Protein AF-A0A8B8GD68-F1 (afdb_monomer_lite)

Second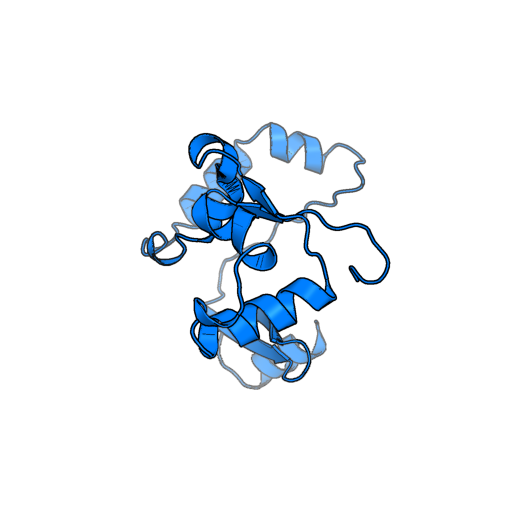ary structure (DSSP, 8-state):
--TTS---EEES-GGGGGGGGS-GGGS-HHHHHHHHHHHTT---EEE--GGG-HHHHHHH-GGGG-S---HHHHHHHHHH-HHHHHHHHS--S--------TT--EEEEEE-TTT--EEEEEES---HHHHHHHHH--

Foldseek 3Di:
DQPPDDDAAEDQPVVVLCVVVDDPVVADPVRVVVVVVVVVRHSHYDYDHPVVVVVVVVVVVPVVPPDDDPVVVVVVVCVVDPVNVCVCPDPDPDHDDDDDPPQFPDWDWDADPPPRDIDIDTFNDPDPVRVVCSVVVD

Organism: NCBI:txid143950

Sequence (138 aa):
MVEGRDLVIFTDHKPITFAFQQKSDKCTPRQFRHLDFISQFTTDIRYVPGKQNIVADTLSHVDSLSETIDYTAFAISQQGDDELKKYEKENTGLQLKQVQLSGFRYCLTCIDRFTRWTEVIPLEDQEAATVARAFYTH

pLDDT: mean 83.05, std 9.05, range [55.53, 96.19]

Radius of gyration: 21.85 Å; chains: 1; bounding box: 52×31×55 Å

Structure (mmCIF, N/CA/C/O backbone):
data_AF-A0A8B8GD68-F1
#
_entry.id   AF-A0A8B8GD68-F1
#
loop_
_atom_site.group_PDB
_atom_site.id
_atom_site.type_symbol
_atom_site.label_atom_id
_atom_site.label_alt_id
_atom_site.label_comp_id
_atom_site.label_asym_id
_atom_site.label_entity_id
_atom_site.label_seq_id
_atom_site.pdbx_PDB_ins_code
_atom_site.Cartn_x
_atom_site.Cartn_y
_atom_site.Cartn_z
_atom_site.occupancy
_atom_site.B_iso_or_equiv
_atom_site.auth_seq_id
_atom_site.auth_comp_id
_atom_site.auth_asym_id
_atom_site.auth_atom_id
_atom_site.pdbx_PDB_model_num
ATOM 1 N N . MET A 1 1 ? -4.912 -13.892 -5.349 1.00 55.53 1 MET A N 1
ATOM 2 C CA . MET A 1 1 ? -4.003 -14.641 -6.242 1.00 55.53 1 MET A CA 1
ATOM 3 C C . MET A 1 1 ? -4.110 -14.036 -7.630 1.00 55.53 1 MET A C 1
ATOM 5 O O . MET A 1 1 ? -5.231 -13.860 -8.095 1.00 55.53 1 MET A O 1
ATOM 9 N N . VAL A 1 2 ? -2.992 -13.611 -8.220 1.00 72.81 2 VAL A N 1
ATOM 10 C CA . VAL A 1 2 ? -2.968 -12.873 -9.501 1.00 72.81 2 VAL A CA 1
ATOM 11 C C . VAL A 1 2 ? -2.444 -13.736 -10.661 1.00 72.81 2 VAL A C 1
ATOM 13 O O . VAL A 1 2 ? -2.424 -13.303 -11.807 1.00 72.81 2 VAL A O 1
ATOM 16 N N . GLU A 1 3 ? -2.061 -14.981 -10.369 1.00 75.62 3 GLU A N 1
ATOM 17 C CA . GLU A 1 3 ? -1.620 -15.961 -11.363 1.00 75.62 3 GLU A CA 1
ATOM 18 C C . GLU A 1 3 ? -2.716 -16.245 -12.400 1.00 75.62 3 GLU A C 1
ATOM 20 O O . GLU A 1 3 ? -3.886 -16.430 -12.056 1.00 75.62 3 GLU A O 1
ATOM 25 N N . GLY A 1 4 ? -2.327 -16.269 -13.678 1.00 75.44 4 GLY A N 1
ATOM 26 C CA . GLY A 1 4 ? -3.220 -16.571 -14.800 1.00 75.44 4 GLY A CA 1
ATOM 27 C C . GLY A 1 4 ? -4.164 -15.437 -15.216 1.00 75.44 4 GLY A C 1
ATOM 28 O O . GLY A 1 4 ? -5.079 -15.686 -15.998 1.00 75.44 4 GLY A O 1
ATOM 29 N N . ARG A 1 5 ? -3.978 -14.210 -14.709 1.00 83.06 5 ARG A N 1
ATOM 30 C CA . ARG A 1 5 ? -4.733 -13.024 -15.143 1.00 83.06 5 ARG A CA 1
ATOM 31 C C . ARG A 1 5 ? -3.846 -12.072 -15.929 1.00 83.06 5 ARG A C 1
ATOM 33 O O . ARG A 1 5 ? -2.704 -11.841 -15.544 1.00 83.06 5 ARG A O 1
ATOM 40 N N . ASP A 1 6 ? -4.417 -11.462 -16.962 1.00 86.75 6 ASP A N 1
ATOM 41 C CA . ASP A 1 6 ? -3.769 -10.358 -17.660 1.00 86.75 6 ASP A CA 1
ATOM 42 C C . ASP A 1 6 ? -3.630 -9.169 -16.707 1.00 86.75 6 ASP A C 1
ATOM 44 O O . ASP A 1 6 ? -4.611 -8.667 -16.148 1.00 86.75 6 ASP A O 1
ATOM 48 N N . LEU A 1 7 ? -2.389 -8.739 -16.500 1.00 91.88 7 LEU A N 1
ATOM 49 C CA . LEU A 1 7 ? -2.036 -7.655 -15.595 1.00 91.88 7 LEU A CA 1
ATOM 50 C C . LEU A 1 7 ? -1.463 -6.483 -16.375 1.00 91.88 7 LEU A C 1
ATOM 52 O O . LEU A 1 7 ? -0.610 -6.663 -17.239 1.00 91.88 7 LEU A O 1
ATOM 56 N N . VAL A 1 8 ? -1.890 -5.276 -16.017 1.00 93.31 8 VAL A N 1
ATOM 57 C CA . VAL A 1 8 ? -1.359 -4.024 -16.562 1.00 93.31 8 VAL A CA 1
ATOM 58 C C . VAL A 1 8 ? -0.846 -3.184 -15.403 1.00 93.31 8 VAL A C 1
ATOM 60 O O . VAL A 1 8 ? -1.577 -2.944 -14.441 1.00 93.31 8 VAL A O 1
ATOM 63 N N . ILE A 1 9 ? 0.401 -2.728 -15.490 1.00 93.62 9 ILE A N 1
ATOM 64 C CA . ILE A 1 9 ? 1.001 -1.841 -14.489 1.00 93.62 9 ILE A CA 1
ATOM 65 C C . ILE A 1 9 ? 0.843 -0.399 -14.962 1.00 93.62 9 ILE A C 1
ATOM 67 O O . ILE A 1 9 ? 1.341 -0.035 -16.026 1.00 93.62 9 ILE A O 1
ATOM 71 N N . PHE A 1 10 ? 0.198 0.438 -14.154 1.00 95.31 10 PHE A N 1
ATOM 72 C CA . PHE A 1 10 ? 0.160 1.883 -14.371 1.00 95.31 10 PHE A CA 1
ATOM 73 C C . PHE A 1 10 ? 1.210 2.575 -13.502 1.00 95.31 10 PHE A C 1
ATOM 75 O O . PHE A 1 10 ? 1.357 2.266 -12.323 1.00 95.31 10 PHE A O 1
ATOM 82 N N . THR A 1 11 ? 1.959 3.504 -14.090 1.00 94.56 11 THR A N 1
ATOM 83 C CA . THR A 1 11 ? 3.013 4.257 -13.399 1.00 94.56 11 THR A CA 1
ATOM 84 C C . THR A 1 11 ? 3.150 5.659 -13.972 1.00 94.56 11 THR A C 1
ATOM 86 O O . THR A 1 11 ? 2.975 5.880 -15.168 1.00 94.56 11 THR A O 1
ATOM 89 N N . ASP A 1 12 ? 3.514 6.616 -13.136 1.00 95.31 12 ASP A N 1
ATOM 90 C CA . ASP A 1 12 ? 3.902 7.966 -13.541 1.00 95.31 12 ASP A CA 1
ATOM 91 C C . ASP A 1 12 ? 5.384 8.082 -13.928 1.00 95.31 12 ASP A C 1
ATOM 93 O O . ASP A 1 12 ? 5.845 9.131 -14.389 1.00 95.31 12 ASP A O 1
ATOM 97 N N . HIS A 1 13 ? 6.136 6.984 -13.855 1.00 91.50 13 HIS A N 1
ATOM 98 C CA . HIS A 1 13 ? 7.538 6.956 -14.229 1.00 91.50 13 HIS A CA 1
ATOM 99 C C . HIS A 1 13 ? 7.723 6.669 -15.727 1.00 91.50 13 HIS A C 1
ATOM 101 O O . HIS A 1 13 ? 8.012 5.551 -16.154 1.00 91.50 13 HIS A O 1
ATOM 107 N N . LYS A 1 14 ? 7.616 7.706 -16.562 1.00 90.06 14 LYS A N 1
ATOM 108 C CA . LYS A 1 14 ? 7.676 7.593 -18.035 1.00 90.06 14 LYS A CA 1
ATOM 109 C C . LYS A 1 14 ? 8.858 6.779 -18.605 1.00 90.06 14 LYS A C 1
ATOM 111 O O . LYS A 1 14 ? 8.648 6.075 -19.585 1.00 90.06 14 LYS A O 1
ATOM 116 N N . PRO A 1 15 ? 10.085 6.806 -18.049 1.00 89.12 15 PRO A N 1
ATOM 117 C CA . PRO A 1 15 ? 11.164 5.963 -18.570 1.00 89.12 15 PRO A CA 1
ATOM 118 C C . PRO A 1 15 ? 10.943 4.451 -18.388 1.00 89.12 15 PRO A C 1
ATOM 120 O O . PRO A 1 15 ? 11.459 3.670 -19.184 1.00 89.12 15 PRO A O 1
ATOM 123 N N . ILE A 1 16 ? 10.191 4.019 -17.365 1.00 90.69 16 ILE A N 1
ATOM 124 C CA . ILE A 1 16 ? 10.055 2.587 -17.033 1.00 90.69 16 ILE A CA 1
ATOM 125 C C . ILE A 1 16 ? 9.092 1.858 -17.973 1.00 90.69 16 ILE A C 1
ATOM 127 O O . ILE A 1 16 ? 9.204 0.649 -18.138 1.00 90.69 16 ILE A O 1
ATOM 131 N N . THR A 1 17 ? 8.206 2.580 -18.668 1.00 91.62 17 THR A N 1
ATOM 132 C CA . THR A 1 17 ? 7.300 1.982 -19.665 1.00 91.62 17 THR A CA 1
ATOM 133 C C . THR A 1 17 ? 8.057 1.349 -20.830 1.00 91.62 17 THR A C 1
ATOM 135 O O . THR A 1 17 ? 7.544 0.468 -21.508 1.00 91.62 17 THR A O 1
ATOM 138 N N . PHE A 1 18 ? 9.297 1.783 -21.062 1.00 89.12 18 PHE A N 1
ATOM 139 C CA . PHE A 1 18 ? 10.173 1.257 -22.106 1.00 89.12 18 PHE A CA 1
ATOM 140 C C . PHE A 1 18 ? 11.202 0.253 -21.570 1.00 89.12 18 PHE A C 1
ATOM 142 O O . PHE A 1 18 ? 12.070 -0.186 -22.323 1.00 89.12 18 PHE A O 1
ATOM 149 N N . ALA A 1 19 ? 11.133 -0.120 -20.287 1.00 87.44 19 ALA A N 1
ATOM 150 C CA . ALA A 1 19 ? 12.165 -0.923 -19.634 1.00 87.44 19 ALA A CA 1
ATOM 151 C C . ALA A 1 19 ? 12.351 -2.304 -20.284 1.00 87.44 19 ALA A C 1
ATOM 153 O O . ALA A 1 19 ? 13.484 -2.737 -20.470 1.00 87.44 19 ALA A O 1
ATOM 154 N N . PHE A 1 20 ? 11.266 -2.950 -20.721 1.00 86.75 20 PHE A N 1
ATOM 155 C CA . PHE A 1 20 ? 11.321 -4.243 -21.419 1.00 86.75 20 PHE A CA 1
ATOM 156 C C . PHE A 1 20 ? 11.717 -4.148 -22.900 1.00 86.75 20 PHE A C 1
ATOM 158 O O . PHE A 1 20 ? 12.021 -5.160 -23.523 1.00 86.75 20 PHE A O 1
ATOM 165 N N . GLN A 1 21 ? 11.735 -2.941 -23.471 1.00 85.25 21 GLN A N 1
ATOM 166 C CA . GLN A 1 21 ? 12.163 -2.702 -24.854 1.00 85.25 21 GLN A CA 1
ATOM 167 C C . GLN A 1 21 ? 13.653 -2.338 -24.945 1.00 85.25 21 GLN A C 1
ATOM 169 O O . GLN A 1 21 ? 14.235 -2.334 -26.032 1.00 85.25 21 GLN A O 1
ATOM 174 N N . GLN A 1 22 ? 14.289 -1.999 -23.819 1.00 79.69 22 GLN A N 1
ATOM 175 C CA . GLN A 1 22 ? 15.711 -1.677 -23.777 1.00 79.69 22 GLN A CA 1
ATOM 176 C C . GLN A 1 22 ? 16.581 -2.936 -23.846 1.00 79.69 22 GLN A C 1
ATOM 178 O O . GLN A 1 22 ? 16.247 -3.988 -23.309 1.00 79.69 22 GLN A O 1
ATOM 183 N N . LYS A 1 23 ? 17.753 -2.806 -24.480 1.00 75.50 23 LYS A N 1
ATOM 184 C CA . LYS A 1 23 ? 18.780 -3.856 -24.463 1.00 75.50 23 LYS A CA 1
ATOM 185 C C . LYS A 1 23 ? 19.301 -4.058 -23.037 1.00 75.50 23 LYS A C 1
ATOM 187 O O . LYS A 1 23 ? 19.566 -3.072 -22.346 1.00 75.50 23 LYS A O 1
ATOM 192 N N . SER A 1 24 ? 19.524 -5.315 -22.648 1.00 70.31 24 SER A N 1
ATOM 193 C CA . SER A 1 24 ? 20.049 -5.716 -21.332 1.00 70.31 24 SER A CA 1
ATOM 194 C C . SER A 1 24 ? 21.329 -4.980 -20.936 1.00 70.31 24 SER A C 1
ATOM 196 O O . SER A 1 24 ? 21.515 -4.665 -19.767 1.00 70.31 24 SER A O 1
ATOM 198 N N . ASP A 1 25 ? 22.165 -4.624 -21.912 1.00 74.50 25 ASP A N 1
ATOM 199 C CA . ASP A 1 25 ? 23.466 -3.975 -21.699 1.00 74.50 25 ASP A CA 1
ATOM 200 C C . ASP A 1 25 ? 23.356 -2.547 -21.137 1.00 74.50 25 ASP A C 1
ATOM 202 O O . ASP A 1 25 ? 24.337 -1.988 -20.651 1.00 74.50 25 ASP A O 1
ATOM 206 N N . LYS A 1 26 ? 22.166 -1.935 -21.204 1.00 78.12 26 LYS A N 1
ATOM 207 C CA . LYS A 1 26 ? 21.887 -0.608 -20.629 1.00 78.12 26 LYS A CA 1
ATOM 208 C C . LYS A 1 26 ? 21.351 -0.672 -19.196 1.00 78.12 26 LYS A C 1
ATOM 210 O O . LYS A 1 26 ? 21.143 0.371 -18.581 1.00 78.12 26 LYS A O 1
ATOM 215 N N . CYS A 1 27 ? 21.104 -1.872 -18.679 1.00 81.25 27 CYS A N 1
ATOM 216 C CA . CYS A 1 27 ? 20.443 -2.110 -17.407 1.00 81.25 27 CYS A CA 1
ATOM 217 C C . CYS A 1 27 ? 21.468 -2.540 -16.351 1.00 81.25 27 CYS A C 1
ATO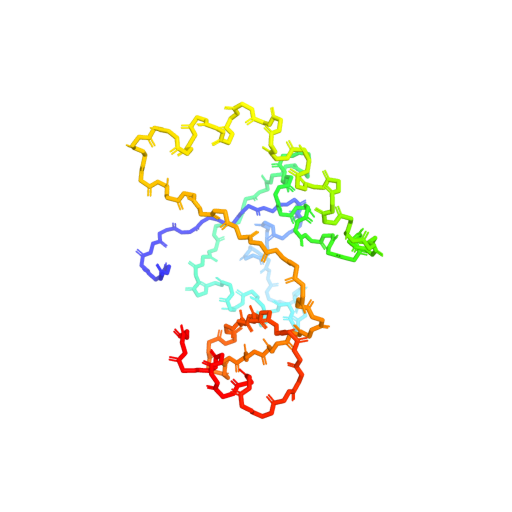M 219 O O . CYS A 1 27 ? 22.299 -3.416 -16.585 1.00 81.25 27 CYS A O 1
ATOM 221 N N . THR A 1 28 ? 21.419 -1.946 -15.160 1.00 88.56 28 THR A N 1
ATOM 222 C CA . THR A 1 28 ? 22.260 -2.417 -14.048 1.00 88.56 28 THR A CA 1
ATOM 223 C C . THR A 1 28 ? 21.810 -3.812 -13.585 1.00 88.56 28 THR A C 1
ATOM 225 O O . THR A 1 28 ? 20.619 -4.121 -13.656 1.00 88.56 28 THR A O 1
ATOM 228 N N . PRO A 1 29 ? 22.690 -4.643 -12.990 1.00 89.25 29 PRO A N 1
ATOM 229 C CA . PRO A 1 29 ? 22.299 -5.962 -12.473 1.00 89.25 29 PRO A CA 1
ATOM 230 C C . PRO A 1 29 ? 21.161 -5.924 -11.440 1.00 89.25 29 PRO A C 1
ATOM 232 O O . PRO A 1 29 ? 20.448 -6.905 -11.235 1.00 89.25 29 PRO A O 1
ATOM 235 N N . ARG A 1 30 ? 20.989 -4.794 -10.742 1.00 89.00 30 ARG A N 1
ATOM 236 C CA . ARG A 1 30 ? 19.867 -4.583 -9.821 1.00 89.00 30 ARG A CA 1
ATOM 237 C C . ARG A 1 30 ? 18.565 -4.363 -10.585 1.00 89.00 30 ARG A C 1
ATOM 239 O O . ARG A 1 30 ? 17.595 -5.060 -10.320 1.00 89.00 30 ARG A O 1
ATOM 246 N N . GLN A 1 31 ? 18.560 -3.432 -11.537 1.00 88.38 31 GLN A N 1
ATOM 247 C CA . GLN A 1 31 ? 17.395 -3.164 -12.380 1.00 88.38 31 GLN A CA 1
ATOM 248 C C . GLN A 1 31 ? 16.979 -4.411 -13.166 1.00 88.38 31 GLN A C 1
ATOM 250 O O . GLN A 1 31 ? 15.792 -4.713 -13.213 1.00 88.38 31 GLN A O 1
ATOM 255 N N . PHE A 1 32 ? 17.940 -5.180 -13.689 1.00 88.19 32 PHE A N 1
ATOM 256 C CA . PHE A 1 32 ? 17.661 -6.423 -14.404 1.00 88.19 32 PHE A CA 1
ATOM 257 C C . PHE A 1 32 ? 16.906 -7.418 -13.523 1.00 88.19 32 PHE A C 1
ATOM 259 O O . PHE A 1 32 ? 15.857 -7.897 -13.925 1.00 88.19 32 PHE A O 1
ATOM 266 N N . ARG A 1 33 ? 17.375 -7.664 -12.292 1.00 91.31 33 ARG A N 1
ATOM 267 C CA . ARG A 1 33 ? 16.689 -8.565 -11.349 1.00 91.31 33 ARG A CA 1
ATOM 268 C C . ARG A 1 33 ? 15.271 -8.108 -11.009 1.00 91.31 33 ARG A C 1
ATOM 270 O O . ARG A 1 33 ? 14.387 -8.941 -10.862 1.00 91.31 33 ARG A O 1
ATOM 277 N N . HIS A 1 34 ? 15.042 -6.801 -10.887 1.00 91.62 34 HIS A N 1
ATOM 278 C CA . HIS A 1 34 ? 13.693 -6.281 -10.659 1.00 91.62 34 HIS A CA 1
ATOM 279 C C . HIS A 1 34 ? 12.792 -6.477 -11.878 1.00 91.62 34 HIS A C 1
ATOM 281 O O . HIS A 1 34 ? 11.656 -6.912 -11.724 1.00 91.62 34 HIS A O 1
ATOM 287 N N . LEU A 1 35 ? 13.291 -6.189 -13.079 1.00 90.88 35 LEU A N 1
ATOM 288 C CA . LEU A 1 35 ? 12.532 -6.378 -14.314 1.00 90.88 35 LEU A CA 1
ATOM 289 C C . LEU A 1 35 ? 12.254 -7.857 -14.594 1.00 90.88 35 LEU A C 1
ATOM 291 O O . LEU A 1 35 ? 11.148 -8.181 -15.003 1.00 90.88 35 LEU A O 1
ATOM 295 N N . ASP A 1 36 ? 13.212 -8.742 -14.325 1.00 90.56 36 ASP A N 1
ATOM 296 C CA . ASP A 1 36 ? 13.061 -10.196 -14.442 1.00 90.56 36 ASP A CA 1
ATOM 297 C C . ASP A 1 36 ? 12.021 -10.755 -13.462 1.00 90.56 36 ASP A C 1
ATOM 299 O O . ASP A 1 36 ? 11.257 -11.651 -13.793 1.00 90.56 36 ASP A O 1
ATOM 303 N N . PHE A 1 37 ? 11.927 -10.186 -12.260 1.00 92.19 37 PHE A N 1
ATOM 304 C CA . PHE A 1 37 ? 10.848 -10.527 -11.338 1.00 92.19 37 PHE A CA 1
ATOM 305 C C . PHE A 1 37 ? 9.489 -10.010 -11.829 1.00 92.19 37 PHE A C 1
ATOM 307 O O . PHE A 1 37 ? 8.505 -10.742 -11.812 1.00 92.19 37 PHE A O 1
ATOM 314 N N . ILE A 1 38 ? 9.419 -8.757 -12.288 1.00 90.69 38 ILE A N 1
ATOM 315 C CA . ILE A 1 38 ? 8.170 -8.151 -12.774 1.00 90.69 38 ILE A CA 1
ATOM 316 C C . ILE A 1 38 ? 7.649 -8.884 -14.020 1.00 90.69 38 ILE A C 1
ATOM 318 O O . ILE A 1 38 ? 6.441 -9.097 -14.134 1.00 90.69 38 ILE A O 1
ATOM 322 N N . SER A 1 39 ? 8.539 -9.324 -14.916 1.00 90.06 39 SER A N 1
ATOM 323 C CA . SER A 1 39 ? 8.176 -10.018 -16.159 1.00 90.06 39 SER A CA 1
ATOM 324 C C . SER A 1 39 ? 7.503 -11.371 -15.930 1.00 90.06 39 SER A C 1
ATOM 326 O O . SER A 1 39 ? 6.773 -11.826 -16.809 1.00 90.06 39 SER A O 1
ATOM 328 N N . GLN A 1 40 ? 7.684 -11.986 -14.755 1.00 90.38 40 GLN A N 1
ATOM 329 C CA . GLN A 1 40 ? 6.956 -13.198 -14.358 1.00 90.38 40 GLN A CA 1
ATOM 330 C C . GLN A 1 40 ? 5.449 -12.943 -14.214 1.00 90.38 40 GLN A C 1
ATOM 332 O O . GLN A 1 40 ? 4.662 -13.882 -14.303 1.00 90.38 40 GLN A O 1
ATOM 337 N N . PHE A 1 41 ? 5.046 -11.683 -14.013 1.00 90.00 41 PHE A N 1
ATOM 338 C CA . PHE A 1 41 ? 3.649 -11.274 -13.873 1.00 90.00 41 PHE A CA 1
ATOM 339 C C . PHE A 1 41 ? 3.132 -10.548 -15.113 1.00 90.00 41 PHE A C 1
ATOM 341 O O . PHE A 1 41 ? 2.047 -10.860 -15.594 1.00 90.00 41 PHE A O 1
ATOM 348 N N . THR A 1 42 ? 3.873 -9.558 -15.619 1.00 91.69 42 THR A N 1
ATOM 349 C CA . THR A 1 42 ? 3.488 -8.808 -16.820 1.00 91.69 42 THR A CA 1
ATOM 350 C C . THR A 1 42 ? 4.643 -8.005 -17.409 1.00 91.69 42 THR A C 1
ATOM 352 O O . THR A 1 42 ? 5.576 -7.597 -16.718 1.00 91.69 42 THR A O 1
ATOM 355 N N . THR A 1 43 ? 4.545 -7.733 -18.707 1.00 91.25 43 THR A N 1
ATOM 356 C CA . THR A 1 43 ? 5.397 -6.787 -19.434 1.00 91.25 43 THR A CA 1
ATOM 357 C C . THR A 1 43 ? 4.630 -5.556 -19.938 1.00 91.25 43 THR A C 1
ATOM 359 O O . THR A 1 43 ? 5.251 -4.638 -20.475 1.00 91.25 43 THR A O 1
ATOM 362 N N . ASP A 1 44 ? 3.306 -5.493 -19.739 1.00 92.88 44 ASP A N 1
ATOM 363 C CA . ASP A 1 44 ? 2.464 -4.348 -20.111 1.00 92.88 44 ASP A CA 1
ATOM 364 C C . ASP A 1 44 ? 2.517 -3.273 -19.016 1.00 92.88 44 ASP A C 1
ATOM 366 O O . ASP A 1 44 ? 1.831 -3.347 -17.990 1.00 92.88 44 ASP A O 1
ATOM 370 N N . ILE A 1 45 ? 3.371 -2.271 -19.236 1.00 94.69 45 ILE A N 1
ATOM 371 C CA . ILE A 1 45 ? 3.537 -1.113 -18.356 1.00 94.69 45 ILE A CA 1
ATOM 372 C C . ILE A 1 45 ? 3.109 0.151 -19.104 1.00 94.69 45 ILE A C 1
ATOM 374 O O . ILE A 1 45 ? 3.702 0.523 -20.120 1.00 94.69 45 ILE A O 1
ATOM 378 N N . ARG A 1 46 ? 2.116 0.862 -18.567 1.00 94.81 46 ARG A N 1
ATOM 379 C CA . ARG A 1 46 ? 1.523 2.057 -19.174 1.00 94.81 46 ARG A CA 1
ATOM 380 C C . ARG A 1 46 ? 1.745 3.289 -18.312 1.00 94.81 46 ARG A C 1
ATOM 382 O O . ARG A 1 46 ? 1.652 3.251 -17.087 1.00 94.81 46 ARG A O 1
ATOM 389 N N . TYR A 1 47 ? 2.016 4.403 -18.981 1.00 96.19 47 TYR A N 1
ATOM 390 C CA . TYR A 1 47 ? 2.170 5.686 -18.312 1.00 96.19 47 TYR A CA 1
ATOM 391 C C . TYR A 1 47 ? 0.806 6.269 -17.925 1.00 96.19 47 TYR A C 1
ATOM 393 O O . TYR A 1 47 ? -0.098 6.332 -18.760 1.00 96.19 47 TYR A O 1
ATOM 401 N N . VAL A 1 48 ? 0.700 6.771 -16.698 1.00 96.12 48 VAL A N 1
ATOM 402 C CA . VAL A 1 48 ? -0.395 7.622 -16.225 1.00 96.12 48 VAL A CA 1
ATOM 403 C C . VAL A 1 48 ? 0.199 8.900 -15.615 1.00 96.12 48 VAL A C 1
ATOM 405 O O . VAL A 1 48 ? 1.188 8.820 -14.893 1.00 96.12 48 VAL A O 1
ATOM 408 N N . PRO A 1 49 ? -0.328 10.106 -15.890 1.00 94.62 49 PRO A N 1
ATOM 409 C CA . PRO A 1 49 ? 0.176 11.321 -15.252 1.00 94.62 49 PRO A CA 1
ATOM 410 C C . PRO A 1 49 ? 0.064 11.249 -13.725 1.00 94.62 49 PRO A C 1
ATOM 412 O O . PRO A 1 49 ? -0.966 10.812 -13.223 1.00 94.62 49 PRO A O 1
ATOM 415 N N . GLY A 1 50 ? 1.053 11.766 -12.985 1.00 91.44 50 GLY A N 1
ATOM 416 C CA . GLY A 1 50 ? 1.042 11.747 -11.511 1.00 91.44 50 GLY A CA 1
ATOM 417 C C . GLY A 1 50 ? -0.238 12.333 -10.896 1.00 91.44 50 GLY A C 1
ATOM 418 O O . GLY A 1 50 ? -0.799 11.762 -9.971 1.00 91.44 50 GLY A O 1
ATOM 419 N N . LYS A 1 51 ? -0.815 13.376 -11.518 1.00 92.50 51 LYS A N 1
ATOM 420 C CA . LYS A 1 51 ? -2.119 13.954 -11.121 1.00 92.50 51 LYS A CA 1
ATOM 421 C C . LYS A 1 51 ? -3.293 12.961 -11.140 1.00 92.50 51 LYS A C 1
ATOM 423 O O . LYS A 1 51 ? -4.313 13.228 -10.520 1.00 92.50 51 LYS A O 1
ATOM 428 N N . GLN A 1 52 ? -3.182 11.871 -11.894 1.00 93.25 52 GLN A N 1
ATOM 429 C CA . GLN A 1 52 ? -4.168 10.791 -11.985 1.00 93.25 52 GLN A CA 1
ATOM 430 C C . GLN A 1 52 ? -3.726 9.540 -11.202 1.00 93.25 52 GLN A C 1
ATOM 432 O O . GLN A 1 52 ? -4.536 8.644 -10.995 1.00 93.25 52 GLN A O 1
ATOM 437 N N . ASN A 1 53 ? -2.476 9.486 -10.726 1.00 93.25 53 ASN A N 1
ATOM 438 C CA . ASN A 1 53 ? -1.911 8.376 -9.953 1.00 93.25 53 ASN A CA 1
ATOM 439 C C . ASN A 1 53 ? -2.073 8.569 -8.433 1.00 93.25 53 ASN A C 1
ATOM 441 O O . ASN A 1 53 ? -1.230 8.132 -7.654 1.00 93.25 53 ASN A O 1
ATOM 445 N N . ILE A 1 54 ? -3.150 9.244 -8.015 1.00 90.25 54 ILE A N 1
ATOM 446 C CA . ILE A 1 54 ? -3.336 9.758 -6.649 1.00 90.25 54 ILE A CA 1
ATOM 447 C C . ILE A 1 54 ? -3.178 8.647 -5.609 1.00 90.25 54 ILE A C 1
ATOM 449 O O . ILE A 1 54 ? -2.477 8.836 -4.631 1.00 90.25 54 ILE A O 1
ATOM 453 N N . VAL A 1 55 ? -3.778 7.476 -5.836 1.00 88.81 55 VAL A N 1
ATOM 454 C CA . VAL A 1 55 ? -3.755 6.373 -4.860 1.00 88.81 55 VAL A CA 1
ATOM 455 C C . VAL A 1 55 ? -2.335 5.859 -4.609 1.00 88.81 55 VAL A C 1
ATOM 457 O O . VAL A 1 55 ? -1.933 5.677 -3.461 1.00 88.81 55 VAL A O 1
ATOM 460 N N . ALA A 1 56 ? -1.563 5.617 -5.671 1.00 90.19 56 ALA A N 1
ATOM 461 C CA . ALA A 1 56 ? -0.192 5.136 -5.527 1.00 90.19 56 ALA A CA 1
ATOM 462 C C . ALA A 1 56 ? 0.717 6.232 -4.956 1.00 90.19 56 ALA A C 1
ATOM 464 O O . ALA A 1 56 ? 1.565 5.941 -4.115 1.00 90.19 56 ALA A O 1
ATOM 465 N N . ASP A 1 57 ? 0.496 7.483 -5.365 1.00 88.12 57 ASP A N 1
ATOM 466 C CA . ASP A 1 57 ? 1.216 8.644 -4.853 1.00 88.12 57 ASP A CA 1
ATOM 467 C C . ASP A 1 57 ? 0.985 8.802 -3.344 1.00 88.12 57 ASP A C 1
ATOM 469 O O . ASP A 1 57 ? 1.944 8.779 -2.577 1.00 88.12 57 ASP A O 1
ATOM 473 N N . THR A 1 58 ? -0.266 8.814 -2.874 1.00 85.62 58 THR A N 1
ATOM 474 C CA . THR A 1 58 ? -0.586 8.924 -1.440 1.00 85.62 58 THR A CA 1
ATOM 475 C C . THR A 1 58 ? 0.009 7.783 -0.622 1.00 85.62 58 THR A C 1
ATOM 477 O O . THR A 1 58 ? 0.536 8.017 0.460 1.00 85.62 58 THR A O 1
ATOM 480 N N . LEU A 1 59 ? -0.026 6.551 -1.141 1.00 84.56 59 LEU A N 1
ATOM 481 C CA . LEU A 1 59 ? 0.551 5.389 -0.458 1.00 84.56 59 LEU A CA 1
ATOM 482 C C . LEU A 1 59 ? 2.082 5.409 -0.432 1.00 84.56 59 LEU A C 1
ATOM 484 O O . LEU A 1 59 ? 2.676 4.787 0.443 1.00 84.56 59 LEU A O 1
ATOM 488 N N . SER A 1 60 ? 2.731 6.101 -1.370 1.00 85.38 60 SER A N 1
ATOM 489 C CA . SER A 1 60 ? 4.191 6.231 -1.386 1.00 85.38 60 SER A CA 1
ATOM 490 C C . SER A 1 60 ? 4.723 7.233 -0.352 1.00 85.38 60 SER A C 1
ATOM 492 O O . SER A 1 60 ? 5.882 7.138 0.046 1.00 85.38 60 SER A O 1
ATOM 494 N N . HIS A 1 61 ? 3.870 8.133 0.147 1.00 79.44 61 HIS A N 1
ATOM 495 C CA . HIS A 1 61 ? 4.215 9.201 1.091 1.00 79.44 61 HIS A CA 1
ATOM 496 C C . HIS A 1 61 ? 3.930 8.829 2.561 1.00 79.44 61 HIS A C 1
ATOM 498 O O . HIS A 1 61 ? 3.417 9.637 3.333 1.00 79.44 61 HIS A O 1
ATOM 504 N N . VAL A 1 62 ? 4.264 7.606 2.986 1.00 68.38 62 VAL A N 1
ATOM 505 C CA .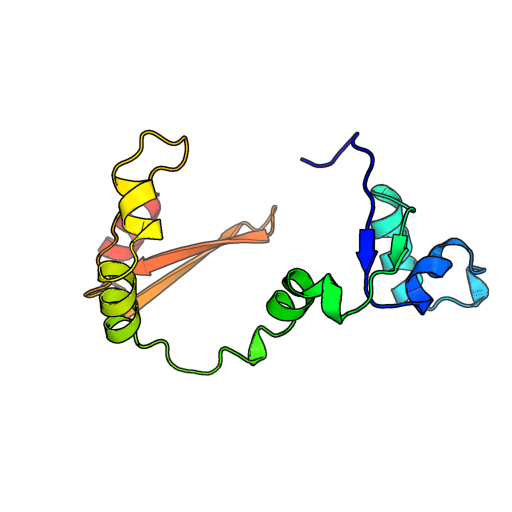 VAL A 1 62 ? 4.003 7.132 4.366 1.00 68.38 62 VAL A CA 1
ATOM 506 C C . VAL A 1 62 ? 4.731 7.978 5.422 1.00 68.38 62 VAL A C 1
ATOM 508 O O . VAL A 1 62 ? 4.200 8.196 6.507 1.00 68.38 62 VAL A O 1
ATOM 511 N N . ASP A 1 63 ? 5.899 8.534 5.089 1.00 63.91 63 ASP A N 1
ATOM 512 C CA . ASP A 1 63 ? 6.671 9.402 5.993 1.00 63.91 63 ASP A CA 1
ATOM 513 C C . ASP A 1 63 ? 5.958 10.730 6.316 1.00 63.91 63 ASP A C 1
ATOM 515 O O . ASP A 1 63 ? 6.291 11.392 7.297 1.00 63.91 63 ASP A O 1
ATOM 519 N N . SER A 1 64 ? 4.948 11.123 5.528 1.00 58.41 64 SER A N 1
ATOM 520 C CA . SER A 1 64 ? 4.113 12.299 5.807 1.00 58.41 64 SER A CA 1
ATOM 521 C C . SER A 1 64 ? 3.123 12.079 6.958 1.00 58.41 64 SER A C 1
ATOM 523 O O . SER A 1 64 ? 2.528 13.039 7.434 1.00 58.41 64 SER A O 1
ATOM 525 N N . LEU A 1 65 ? 2.959 10.842 7.441 1.00 62.81 65 LEU A N 1
ATOM 526 C CA . LEU A 1 65 ? 2.055 10.490 8.542 1.00 62.81 65 LEU A CA 1
ATOM 527 C C . LEU A 1 65 ? 2.67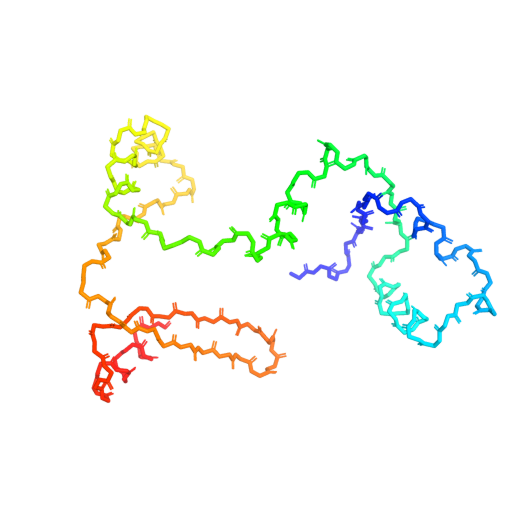1 10.735 9.933 1.00 62.81 65 LEU A C 1
ATOM 529 O O . LEU A 1 65 ? 2.251 10.120 10.910 1.00 62.81 65 LEU A O 1
ATOM 533 N N . SER A 1 66 ? 3.666 11.621 10.055 1.00 56.69 66 SER A N 1
ATOM 534 C CA . SER A 1 66 ? 4.367 11.888 11.321 1.00 56.69 66 SER A CA 1
ATOM 535 C C . SER A 1 66 ? 3.520 12.602 12.383 1.00 56.69 66 SER A C 1
ATOM 537 O O . SER A 1 66 ? 4.026 12.904 13.464 1.00 56.69 66 SER A O 1
ATOM 539 N N . GLU A 1 67 ? 2.264 12.929 12.091 1.00 62.31 67 GLU A N 1
ATOM 540 C CA . GLU A 1 67 ? 1.378 13.581 13.047 1.00 62.31 67 GLU A CA 1
ATOM 541 C C . GLU A 1 67 ? 0.705 12.544 13.951 1.00 62.31 67 GLU A C 1
ATOM 543 O O . GLU A 1 67 ? 0.133 11.551 13.502 1.00 62.31 67 GLU A O 1
ATOM 548 N N . THR A 1 68 ? 0.775 12.778 15.263 1.00 64.25 68 THR A N 1
ATOM 549 C CA . THR A 1 68 ? 0.010 12.020 16.253 1.00 64.25 68 THR A CA 1
ATOM 550 C C . THR A 1 68 ? -1.476 12.092 15.908 1.00 64.25 68 THR A C 1
ATOM 552 O O . THR A 1 68 ? -2.074 13.164 15.974 1.00 64.25 68 THR A O 1
ATOM 555 N N . ILE A 1 69 ? -2.062 10.954 15.539 1.00 70.94 69 ILE A N 1
ATOM 556 C CA . ILE A 1 69 ? -3.479 10.838 15.181 1.00 70.94 69 ILE A CA 1
ATOM 557 C C . ILE A 1 69 ? -4.337 11.184 16.408 1.00 70.94 69 ILE A C 1
ATOM 559 O O . ILE A 1 69 ? -4.297 10.475 17.416 1.00 70.94 69 ILE A O 1
ATOM 563 N N . ASP A 1 70 ? -5.134 12.253 16.325 1.00 77.50 70 ASP A N 1
ATOM 564 C CA . ASP A 1 70 ? -6.142 12.571 17.340 1.00 77.50 70 ASP A CA 1
ATOM 565 C C . ASP A 1 70 ? -7.399 11.721 17.121 1.00 77.50 70 ASP A C 1
ATOM 567 O O . ASP A 1 70 ? -8.343 12.096 16.420 1.00 77.50 70 ASP A O 1
ATOM 571 N N . TYR A 1 71 ? -7.409 10.549 17.751 1.00 76.25 71 TYR A N 1
ATOM 572 C CA . TYR A 1 71 ? -8.526 9.610 17.690 1.00 76.25 71 TYR A CA 1
ATOM 573 C C . TYR A 1 71 ? -9.855 10.209 18.168 1.00 76.25 71 TYR A C 1
ATOM 575 O O . TYR A 1 71 ? -10.913 9.752 17.734 1.00 76.25 71 TYR A O 1
ATOM 583 N N . THR A 1 72 ? -9.829 11.226 19.035 1.00 79.88 72 THR A N 1
ATOM 584 C CA . THR A 1 72 ? -11.058 11.853 19.532 1.00 79.88 72 THR A CA 1
ATOM 585 C C . THR A 1 72 ? -11.703 12.719 18.457 1.00 79.88 72 THR A C 1
ATOM 587 O O . THR A 1 72 ? -12.900 12.581 18.198 1.00 79.88 72 THR A O 1
ATOM 590 N N . ALA A 1 73 ? -10.906 13.524 17.752 1.00 82.44 73 ALA A N 1
ATOM 591 C CA . ALA A 1 73 ? -11.368 14.316 16.619 1.00 82.44 73 ALA A CA 1
ATOM 592 C C . ALA A 1 73 ? -11.883 13.425 15.476 1.00 82.44 73 ALA A C 1
ATOM 594 O O . ALA A 1 73 ? -12.956 13.687 14.925 1.00 82.44 73 ALA A O 1
ATOM 595 N N . PHE A 1 74 ? -11.177 12.330 15.167 1.00 82.25 74 PHE A N 1
ATOM 596 C CA . PHE A 1 74 ? -11.626 11.358 14.164 1.00 82.25 74 PHE A CA 1
ATOM 597 C C . PHE A 1 74 ? -12.968 10.715 14.531 1.00 82.25 74 PHE A C 1
ATOM 599 O O . PHE A 1 74 ? -13.863 10.658 13.686 1.00 82.25 74 PHE A O 1
ATOM 606 N N . ALA A 1 75 ? -13.147 10.286 15.784 1.00 82.62 75 ALA A N 1
ATOM 607 C CA . ALA A 1 75 ? -14.403 9.691 16.240 1.00 82.62 75 ALA A CA 1
ATOM 608 C C . ALA A 1 75 ? -15.585 10.670 16.130 1.00 82.62 75 ALA A C 1
ATOM 610 O O . ALA A 1 75 ? -16.674 10.278 15.708 1.00 82.62 75 ALA A O 1
ATOM 611 N N . ILE A 1 76 ? -15.373 11.951 16.456 1.00 85.19 76 ILE A N 1
ATOM 612 C CA . ILE A 1 76 ? -16.393 12.999 16.302 1.00 85.19 76 ILE A CA 1
ATOM 613 C C . ILE A 1 76 ? -16.750 13.194 14.821 1.00 85.19 76 ILE A C 1
ATOM 615 O O . ILE A 1 76 ? -17.931 13.254 14.479 1.00 85.19 76 ILE A O 1
ATOM 619 N N . SER A 1 77 ? -15.752 13.243 13.930 1.00 86.94 77 SER A N 1
ATOM 620 C CA . SER A 1 77 ? -15.986 13.390 12.487 1.00 86.94 77 SER A CA 1
ATOM 621 C C . SER A 1 77 ? -16.782 12.218 11.909 1.00 86.94 77 SER A C 1
ATOM 623 O O . SER A 1 77 ? -17.695 12.436 11.118 1.00 86.94 77 SER A O 1
ATOM 625 N N . GLN A 1 78 ? -16.485 10.984 12.329 1.00 85.31 78 GLN A N 1
ATOM 626 C CA . GLN A 1 78 ? -17.200 9.789 11.866 1.00 85.31 78 GLN A CA 1
ATOM 627 C C . GLN A 1 78 ? -18.674 9.786 12.293 1.00 85.31 78 GLN A C 1
ATOM 629 O O . GLN A 1 78 ? -19.536 9.396 11.513 1.00 85.31 78 GLN A O 1
ATOM 634 N N . GLN A 1 79 ? -18.992 10.265 13.502 1.00 83.69 79 GLN A N 1
ATOM 635 C CA . GLN A 1 79 ? -20.384 10.384 13.969 1.00 83.69 79 GLN A CA 1
ATOM 636 C C . GLN A 1 79 ? -21.206 11.386 13.140 1.00 83.69 79 GLN A C 1
ATOM 638 O O . GLN A 1 79 ? -22.430 11.255 13.022 1.00 83.69 79 GLN A O 1
ATOM 643 N N . GLY A 1 80 ? -20.545 12.399 12.575 1.00 83.06 80 GLY A N 1
ATOM 644 C CA . GLY A 1 80 ? -21.162 13.408 11.718 1.00 83.06 80 GLY A CA 1
ATOM 645 C C . GLY A 1 80 ? -21.402 12.953 10.279 1.00 83.06 80 GLY A C 1
ATOM 646 O O . GLY A 1 80 ? -22.267 13.524 9.624 1.00 83.06 80 GLY A O 1
ATOM 647 N N . ASP A 1 81 ? -20.699 11.924 9.807 1.00 88.06 81 ASP A N 1
ATOM 648 C CA . ASP A 1 81 ? -20.665 11.529 8.398 1.00 88.06 81 ASP A CA 1
ATOM 649 C C . ASP A 1 81 ? -21.941 10.783 7.962 1.00 88.06 81 ASP A C 1
ATOM 651 O O . ASP A 1 81 ? -22.272 9.698 8.451 1.00 88.06 81 ASP A O 1
ATOM 655 N N . ASP A 1 82 ? -22.685 11.384 7.035 1.00 86.19 82 ASP A N 1
ATOM 656 C CA . ASP A 1 82 ? -23.929 10.823 6.508 1.00 86.19 82 ASP A CA 1
ATOM 657 C C . ASP A 1 82 ? -23.696 9.636 5.561 1.00 86.19 82 ASP A C 1
ATOM 659 O O . ASP A 1 82 ? -24.563 8.764 5.450 1.00 86.19 82 ASP A O 1
ATOM 663 N N . GLU A 1 83 ? -22.526 9.553 4.921 1.00 86.81 83 GLU A N 1
ATOM 664 C CA . GLU A 1 83 ? -22.157 8.429 4.063 1.00 86.81 83 GLU A CA 1
ATOM 665 C C . GLU A 1 83 ? -21.896 7.169 4.902 1.00 86.81 83 GLU A C 1
ATOM 667 O O . GLU A 1 83 ? -22.418 6.096 4.593 1.00 86.81 83 GLU A O 1
ATOM 672 N N . LEU A 1 84 ? -21.187 7.293 6.028 1.00 81.94 84 LEU A N 1
ATOM 673 C CA . LEU A 1 84 ? -20.978 6.169 6.952 1.00 81.94 84 LEU A CA 1
ATOM 674 C C . LEU A 1 84 ? -22.298 5.658 7.543 1.00 81.94 84 LEU A C 1
ATOM 676 O O . LEU A 1 84 ? -22.545 4.450 7.550 1.00 81.94 84 LEU A O 1
ATOM 680 N N . LYS A 1 85 ? -23.200 6.561 7.949 1.00 80.50 85 LYS A N 1
ATOM 681 C CA . LYS A 1 85 ? -24.540 6.193 8.453 1.00 80.50 85 LYS A CA 1
ATOM 682 C C . LYS A 1 85 ? -25.374 5.446 7.418 1.00 80.50 85 LYS A C 1
ATOM 684 O O . LYS A 1 85 ? -26.217 4.627 7.788 1.00 80.50 85 LYS A O 1
ATOM 689 N N . LYS A 1 86 ? -25.188 5.756 6.133 1.00 84.25 86 LYS A N 1
ATOM 690 C CA . LYS A 1 86 ? -25.847 5.048 5.037 1.00 84.25 86 LYS A CA 1
ATOM 691 C C . LYS A 1 86 ? -25.367 3.600 4.986 1.00 84.25 86 LYS A C 1
ATOM 693 O O . LYS A 1 86 ? -26.201 2.702 4.996 1.00 84.25 86 LYS A O 1
ATOM 698 N N . TYR A 1 87 ? -24.057 3.368 5.025 1.00 80.50 87 TYR A N 1
ATOM 699 C CA . TYR A 1 87 ? -23.491 2.016 4.993 1.00 80.50 87 TYR A CA 1
ATOM 700 C C . TYR A 1 87 ? -23.760 1.196 6.264 1.00 80.50 87 TYR A C 1
ATOM 702 O O . TYR A 1 87 ? -23.846 -0.023 6.178 1.00 80.50 87 TYR A O 1
ATOM 710 N N . GLU A 1 88 ? -23.949 1.829 7.426 1.00 75.44 88 GLU A N 1
ATOM 711 C CA . GLU A 1 88 ? -24.384 1.128 8.647 1.00 75.44 88 GLU A CA 1
ATOM 712 C C . GLU A 1 88 ? -25.847 0.656 8.589 1.00 75.44 88 GLU A C 1
ATOM 714 O O . GLU A 1 88 ? -26.205 -0.341 9.216 1.00 75.44 88 GLU A O 1
ATOM 719 N N . LYS A 1 89 ? -26.712 1.385 7.872 1.00 74.69 89 LYS A N 1
ATOM 720 C CA . LYS A 1 89 ? -28.161 1.120 7.815 1.00 74.69 89 LYS A CA 1
ATOM 721 C C . LYS A 1 89 ? -28.582 0.316 6.593 1.00 74.69 89 LYS A C 1
ATOM 723 O O . LYS A 1 89 ? -29.576 -0.407 6.648 1.00 74.69 89 LYS A O 1
ATOM 728 N N . GLU A 1 90 ? -27.884 0.482 5.478 1.00 76.62 90 GLU A N 1
ATOM 729 C CA . GLU A 1 90 ? -28.183 -0.219 4.238 1.00 76.62 90 GLU A CA 1
ATOM 730 C C . GLU A 1 90 ? -27.598 -1.630 4.263 1.00 76.62 90 GLU A C 1
ATOM 732 O O . GLU A 1 90 ? -26.456 -1.851 4.655 1.00 76.62 90 GLU A O 1
ATOM 737 N N . ASN A 1 91 ? -28.385 -2.600 3.794 1.00 66.75 91 ASN A N 1
ATOM 738 C CA . ASN A 1 91 ? -27.963 -3.992 3.672 1.00 66.75 91 ASN A CA 1
ATOM 739 C C . ASN A 1 91 ? -27.038 -4.153 2.454 1.00 66.75 91 ASN A C 1
ATOM 741 O O . ASN A 1 91 ? -27.416 -4.709 1.421 1.00 66.75 91 ASN A O 1
ATOM 745 N N . THR A 1 92 ? -25.848 -3.566 2.549 1.00 74.44 92 THR A N 1
ATOM 746 C CA . THR A 1 92 ? -24.771 -3.727 1.574 1.00 74.44 92 THR A CA 1
ATOM 747 C C . THR A 1 92 ? -23.901 -4.924 1.965 1.00 74.44 92 THR A C 1
ATOM 749 O O . THR A 1 92 ? -23.915 -5.376 3.108 1.00 74.44 92 THR A O 1
ATOM 752 N N . GLY A 1 93 ? -23.107 -5.452 1.028 1.00 75.38 93 GLY A N 1
ATOM 753 C CA . GLY A 1 93 ? -22.122 -6.497 1.344 1.00 75.38 93 GLY A CA 1
ATOM 754 C C . GLY A 1 93 ? -21.002 -6.035 2.292 1.00 75.38 93 GLY A C 1
ATOM 755 O O . GLY A 1 93 ? -20.185 -6.855 2.705 1.00 75.38 93 GLY A O 1
ATOM 756 N N . LEU A 1 94 ? -20.950 -4.740 2.624 1.00 70.50 94 LEU A N 1
ATOM 757 C CA . LEU A 1 94 ? -19.989 -4.140 3.537 1.00 70.50 94 LEU A CA 1
ATOM 758 C C . LEU A 1 94 ? -20.605 -4.051 4.943 1.00 70.50 94 LEU A C 1
ATOM 760 O O . LEU A 1 94 ? -21.544 -3.294 5.166 1.00 70.50 94 LEU A O 1
ATOM 764 N N . GLN A 1 95 ? -20.067 -4.815 5.897 1.00 75.00 95 GLN A N 1
ATOM 765 C CA . GLN A 1 95 ? -20.492 -4.771 7.300 1.00 75.00 95 GLN A CA 1
ATOM 766 C C . GLN A 1 95 ? -19.558 -3.862 8.103 1.00 75.00 95 GLN A C 1
ATOM 768 O O . GLN A 1 95 ? -18.445 -4.258 8.451 1.00 75.00 95 GLN A O 1
ATOM 773 N N . LEU A 1 96 ? -20.004 -2.639 8.391 1.00 75.56 96 LEU A N 1
ATOM 774 C CA . LEU A 1 96 ? -19.268 -1.726 9.262 1.00 75.56 96 LEU A CA 1
ATOM 775 C C . LEU A 1 96 ? -19.465 -2.120 10.732 1.00 75.56 96 LEU A C 1
ATOM 777 O O . LEU A 1 96 ? -20.578 -2.408 11.171 1.00 75.56 96 LEU A O 1
ATOM 781 N N . LYS A 1 97 ? -18.373 -2.130 11.500 1.00 76.38 97 LYS A N 1
ATOM 782 C CA . LYS A 1 97 ? -18.383 -2.395 12.942 1.00 76.38 97 LYS A CA 1
ATOM 783 C C . LYS A 1 97 ? -17.681 -1.259 13.666 1.00 76.38 97 LYS A C 1
ATOM 785 O O . LYS A 1 97 ? -16.513 -0.984 13.403 1.00 76.38 97 LYS A O 1
ATOM 790 N N . GLN A 1 98 ? -18.378 -0.640 14.611 1.00 74.38 98 GLN A N 1
ATOM 791 C CA . GLN A 1 98 ? -17.784 0.378 15.464 1.00 74.38 98 GLN A CA 1
ATOM 792 C C . GLN A 1 98 ? -16.800 -0.275 16.450 1.00 74.38 98 GLN A C 1
ATOM 794 O O . GLN A 1 98 ? -17.145 -1.235 17.143 1.00 74.38 98 GLN A O 1
ATOM 799 N N . VAL A 1 99 ? -15.571 0.242 16.510 1.00 73.12 99 VAL A N 1
ATOM 800 C CA . VAL A 1 99 ? -14.516 -0.227 17.421 1.00 73.12 99 VAL A CA 1
ATOM 801 C C . VAL A 1 99 ? -14.190 0.889 18.406 1.00 73.12 99 VAL A C 1
ATOM 803 O O . VAL A 1 99 ? -13.883 2.008 18.005 1.00 73.12 99 VAL A O 1
ATOM 806 N N . GLN A 1 100 ? -14.266 0.590 19.702 1.00 69.38 100 GLN A N 1
ATOM 807 C CA . GLN A 1 100 ? -13.831 1.511 20.750 1.00 69.38 100 GLN A CA 1
ATOM 808 C C . GLN A 1 100 ? -12.316 1.380 20.923 1.00 69.38 100 GLN A C 1
ATOM 810 O O . GLN A 1 100 ? -11.822 0.299 21.228 1.00 69.38 100 GLN A O 1
ATOM 815 N N . LEU A 1 101 ? -11.583 2.477 20.724 1.00 65.75 101 LEU A N 1
ATOM 816 C CA . LEU A 1 101 ? -10.116 2.509 20.817 1.00 65.75 101 LEU A CA 1
ATOM 817 C C . LEU A 1 101 ? -9.601 2.881 22.222 1.00 65.75 101 LEU A C 1
ATOM 819 O O . LEU A 1 101 ? -8.408 3.102 22.412 1.00 65.75 101 LEU A O 1
ATOM 823 N N . SER A 1 102 ? -10.476 2.964 23.226 1.00 66.50 102 SER A N 1
ATOM 824 C CA . SER A 1 102 ? -10.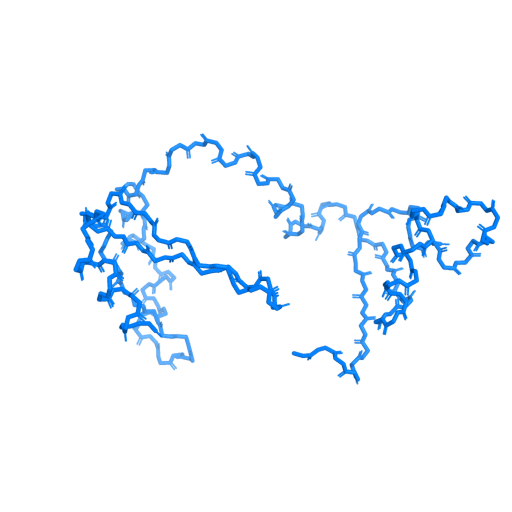088 3.343 24.585 1.00 66.50 102 SER A CA 1
ATOM 825 C C . SER A 1 102 ? -9.356 2.209 25.303 1.00 66.50 102 SER A C 1
ATOM 827 O O . SER A 1 102 ? -9.905 1.123 25.447 1.00 66.50 102 SER A O 1
ATOM 829 N N . GLY A 1 103 ? -8.162 2.494 25.826 1.00 68.31 103 GLY A N 1
ATOM 830 C CA . GLY A 1 103 ? -7.439 1.606 26.743 1.00 68.31 103 GLY A CA 1
ATOM 831 C C . GLY A 1 103 ? -6.245 0.883 26.127 1.00 68.31 103 GLY A C 1
ATOM 832 O O . GLY A 1 103 ? -5.356 0.479 26.869 1.00 68.31 103 GLY A O 1
ATOM 833 N N . PHE A 1 104 ? -6.157 0.797 24.799 1.00 73.94 104 PHE A N 1
ATOM 834 C CA . PHE A 1 104 ? -5.060 0.115 24.113 1.00 73.94 104 PHE A CA 1
ATOM 835 C C . PHE A 1 104 ? -3.800 0.988 24.057 1.00 73.94 104 PHE A C 1
ATOM 837 O O . PHE A 1 104 ? -3.700 1.917 23.259 1.00 73.94 104 PHE A O 1
ATOM 844 N N . ARG A 1 105 ? -2.837 0.711 24.941 1.00 76.50 105 ARG A N 1
ATOM 845 C CA . ARG A 1 105 ? -1.548 1.427 25.018 1.00 76.50 105 ARG A CA 1
ATOM 846 C C . ARG A 1 105 ? -0.430 0.751 24.234 1.00 76.50 105 ARG A C 1
ATOM 848 O O . ARG A 1 105 ? 0.599 1.371 23.981 1.00 76.50 105 ARG A O 1
ATOM 855 N N . TYR A 1 106 ? -0.615 -0.514 23.888 1.00 81.94 106 TYR A N 1
ATOM 856 C CA . TYR A 1 106 ? 0.387 -1.350 23.250 1.00 81.94 106 TYR A CA 1
ATOM 857 C C . TYR A 1 106 ? -0.173 -1.925 21.951 1.00 81.94 106 TYR A C 1
ATOM 859 O O . TYR A 1 106 ? -1.383 -1.977 21.741 1.00 81.94 106 TYR A O 1
ATOM 867 N N . CYS A 1 107 ? 0.716 -2.364 21.067 1.00 84.50 107 CYS A N 1
ATOM 868 C CA . CYS A 1 107 ? 0.343 -3.140 19.894 1.00 84.50 107 CYS A CA 1
ATOM 869 C C . CYS A 1 107 ? 1.201 -4.403 19.840 1.00 84.50 107 CYS A C 1
ATOM 871 O O . CYS A 1 107 ? 2.419 -4.352 20.021 1.00 84.50 107 CYS A O 1
ATOM 873 N N . LEU A 1 108 ? 0.555 -5.542 19.615 1.00 86.62 108 LEU A N 1
ATOM 874 C CA . LEU A 1 108 ? 1.220 -6.785 19.266 1.00 86.62 108 LEU A CA 1
ATOM 875 C C . LEU A 1 108 ? 1.369 -6.825 17.752 1.00 86.62 108 LEU A C 1
ATOM 877 O O . LEU A 1 108 ? 0.376 -6.770 17.029 1.00 86.62 108 LEU A O 1
ATOM 881 N N . THR A 1 109 ? 2.606 -6.918 17.278 1.00 87.88 109 THR A N 1
ATOM 882 C CA . THR A 1 109 ? 2.909 -7.042 15.855 1.00 87.88 109 THR A CA 1
ATOM 883 C C . THR A 1 109 ? 3.333 -8.471 15.537 1.00 87.88 109 THR A C 1
ATOM 885 O O . THR A 1 109 ? 4.307 -8.994 16.081 1.00 87.88 109 THR A O 1
ATOM 888 N N . CYS A 1 110 ? 2.591 -9.110 14.638 1.00 88.31 110 CYS A N 1
ATOM 889 C CA . CYS A 1 110 ? 2.852 -10.460 14.158 1.00 88.31 110 CYS A CA 1
ATOM 890 C C . CYS A 1 110 ? 3.225 -10.386 12.678 1.00 88.31 110 CYS A C 1
ATOM 892 O O . CYS A 1 110 ? 2.500 -9.800 11.878 1.00 88.31 110 CYS A O 1
ATOM 894 N N . ILE A 1 111 ? 4.368 -10.966 12.308 1.00 87.50 111 ILE A N 1
ATOM 895 C CA . ILE A 1 111 ? 4.803 -11.034 10.910 1.00 87.50 111 ILE A CA 1
ATOM 896 C C . ILE A 1 111 ? 4.936 -12.499 10.532 1.00 87.50 111 ILE A C 1
ATOM 898 O O . ILE A 1 111 ? 5.815 -13.200 11.047 1.00 87.50 111 ILE A O 1
ATOM 902 N N . ASP A 1 112 ? 4.100 -12.951 9.601 1.00 86.62 112 ASP A N 1
ATOM 903 C CA . ASP A 1 112 ? 4.285 -14.266 9.007 1.00 86.62 112 ASP A CA 1
ATOM 904 C C . ASP A 1 112 ? 5.565 -14.273 8.162 1.00 86.62 112 ASP A C 1
ATOM 906 O O . ASP A 1 112 ? 5.760 -13.468 7.244 1.00 86.62 112 ASP A O 1
ATOM 910 N N . ARG A 1 113 ? 6.471 -15.204 8.472 1.00 82.25 113 ARG A N 1
ATOM 911 C CA . ARG A 1 113 ? 7.784 -15.280 7.823 1.00 82.25 113 ARG A CA 1
ATOM 912 C C . ARG A 1 113 ? 7.665 -15.646 6.344 1.00 82.25 113 ARG A C 1
ATOM 914 O O . ARG A 1 113 ? 8.525 -15.226 5.570 1.00 82.25 113 ARG A O 1
ATOM 921 N N . PHE A 1 114 ? 6.654 -16.428 5.967 1.00 77.94 114 PHE A N 1
ATOM 922 C CA . PHE A 1 114 ? 6.513 -16.935 4.605 1.00 77.94 114 PHE A CA 1
ATOM 923 C C . PHE A 1 114 ? 5.882 -15.898 3.674 1.00 77.94 114 PHE A C 1
ATOM 925 O O . PHE A 1 114 ? 6.475 -15.534 2.661 1.00 77.94 114 PHE A O 1
ATOM 932 N N . THR A 1 115 ? 4.716 -15.372 4.041 1.00 85.81 115 THR A N 1
ATOM 933 C CA . THR A 1 115 ? 3.949 -14.428 3.215 1.00 85.81 115 THR A CA 1
ATOM 934 C C . THR A 1 115 ? 4.356 -12.972 3.408 1.00 85.81 115 THR A C 1
ATOM 936 O O . THR A 1 115 ? 3.980 -12.132 2.594 1.00 85.81 115 THR A O 1
ATOM 939 N N . ARG A 1 116 ? 5.118 -12.656 4.468 1.00 78.88 116 ARG A N 1
ATOM 940 C CA . ARG A 1 116 ? 5.369 -11.278 4.933 1.00 78.88 116 ARG A CA 1
ATOM 941 C C . ARG A 1 116 ? 4.088 -10.524 5.291 1.00 78.88 116 ARG A C 1
ATOM 943 O O . ARG A 1 116 ? 4.106 -9.297 5.339 1.00 78.88 116 ARG A O 1
ATOM 950 N N . TRP A 1 117 ? 2.999 -11.245 5.551 1.00 78.88 117 TRP A N 1
ATOM 951 C CA . TRP A 1 117 ? 1.777 -10.655 6.067 1.00 78.88 117 TRP A CA 1
ATOM 952 C C . TRP A 1 117 ? 2.035 -10.071 7.456 1.00 78.88 117 TRP A C 1
ATOM 954 O O . TRP A 1 117 ? 2.568 -10.761 8.330 1.00 78.88 117 TRP A O 1
ATOM 964 N N . THR A 1 118 ? 1.674 -8.803 7.632 1.00 84.81 118 THR A N 1
ATOM 965 C CA . THR A 1 118 ? 1.806 -8.083 8.898 1.00 84.81 118 THR A CA 1
ATOM 966 C C . THR A 1 118 ? 0.429 -7.930 9.516 1.00 84.81 118 THR A C 1
ATOM 968 O O . THR A 1 118 ? -0.468 -7.353 8.904 1.00 84.81 118 THR A O 1
ATOM 971 N N . GLU A 1 119 ? 0.284 -8.408 10.742 1.00 84.50 119 GLU A N 1
ATOM 972 C CA . GLU A 1 119 ? -0.916 -8.260 11.551 1.00 84.50 119 GLU A CA 1
ATOM 973 C C . GLU A 1 119 ? -0.593 -7.445 12.805 1.00 84.50 119 GLU A C 1
ATOM 975 O O . GLU A 1 119 ? 0.464 -7.613 13.420 1.00 84.50 119 GLU A O 1
ATOM 980 N N . VAL A 1 120 ? -1.486 -6.519 13.154 1.00 86.44 120 VAL A N 1
ATOM 981 C CA . VAL A 1 120 ? -1.322 -5.612 14.292 1.00 86.44 120 VAL A CA 1
ATOM 982 C C . VAL A 1 120 ? -2.558 -5.717 15.169 1.00 86.44 120 VAL A C 1
ATOM 984 O O . VAL A 1 120 ? -3.656 -5.380 14.731 1.00 86.44 120 VAL A O 1
ATOM 987 N N . ILE A 1 121 ? -2.368 -6.165 16.408 1.00 86.69 121 ILE A N 1
ATOM 988 C CA . ILE A 1 121 ? -3.445 -6.360 17.379 1.00 86.69 121 ILE A CA 1
ATOM 989 C C . ILE A 1 121 ? -3.282 -5.328 18.504 1.00 86.69 121 ILE A C 1
ATOM 991 O O . ILE A 1 121 ? -2.227 -5.297 19.147 1.00 86.69 121 ILE A O 1
ATOM 995 N N . PRO A 1 122 ? -4.274 -4.457 18.757 1.00 85.12 122 PRO A N 1
ATOM 996 C C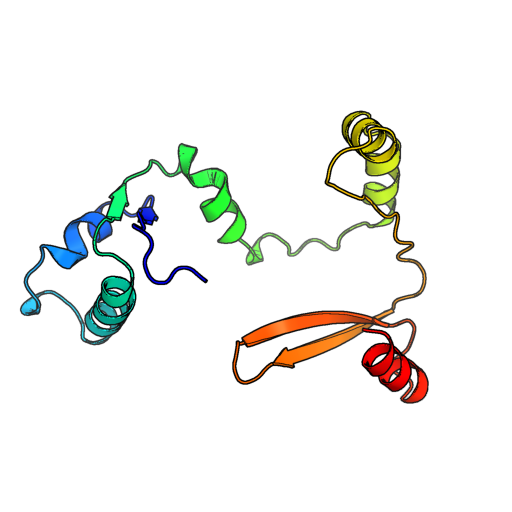A . PRO A 1 122 ? -4.205 -3.491 19.849 1.00 85.12 122 PRO A CA 1
ATOM 997 C C . PRO A 1 122 ? -4.294 -4.194 21.218 1.00 85.12 122 PRO A C 1
ATOM 999 O O . PRO A 1 122 ? -5.088 -5.114 21.401 1.00 85.12 122 PRO A O 1
ATOM 1002 N N . LEU A 1 123 ? -3.480 -3.759 22.188 1.00 85.88 123 LEU A N 1
ATOM 1003 C CA . LEU A 1 123 ? -3.363 -4.339 23.535 1.00 85.88 123 LEU A CA 1
ATOM 1004 C C . LEU A 1 123 ? -3.480 -3.282 24.651 1.00 85.88 123 LEU A C 1
ATOM 1006 O O . LEU A 1 123 ? -2.868 -2.215 24.581 1.00 85.88 123 LEU A O 1
ATOM 1010 N N . GLU A 1 124 ? -4.271 -3.575 25.689 1.00 85.19 124 GLU A N 1
ATOM 1011 C CA . GLU A 1 124 ? -4.497 -2.670 26.835 1.00 85.19 124 GLU A CA 1
ATOM 1012 C C . GLU A 1 124 ? -3.243 -2.535 27.717 1.00 85.19 124 GLU A C 1
ATOM 1014 O O . GLU A 1 124 ? -2.858 -1.450 28.178 1.00 85.19 124 GLU A O 1
ATOM 1019 N N . ASP A 1 125 ? -2.546 -3.655 27.871 1.00 83.69 125 ASP A N 1
ATOM 1020 C CA . ASP A 1 125 ? -1.288 -3.817 28.582 1.00 83.69 125 ASP A CA 1
ATOM 1021 C C . ASP A 1 125 ? -0.387 -4.834 27.858 1.00 83.69 125 ASP A C 1
ATOM 1023 O O . ASP A 1 125 ? -0.787 -5.488 26.896 1.00 83.69 125 ASP A O 1
ATOM 1027 N N . GLN A 1 126 ? 0.861 -4.944 28.312 1.00 87.25 126 GLN A N 1
ATOM 1028 C CA . GLN A 1 126 ? 1.838 -5.907 27.793 1.00 87.25 126 GLN A CA 1
ATOM 1029 C C . GLN A 1 126 ? 1.908 -7.193 28.637 1.00 87.25 126 GLN A C 1
ATOM 1031 O O . GLN A 1 126 ? 2.916 -7.901 28.600 1.00 87.25 126 GLN A O 1
ATOM 1036 N N . GLU A 1 127 ? 0.889 -7.488 29.453 1.00 92.62 127 GLU A N 1
ATOM 1037 C CA . GLU A 1 127 ? 0.903 -8.683 30.292 1.00 92.62 127 GLU A CA 1
ATOM 1038 C C . GLU A 1 127 ? 0.810 -9.952 29.442 1.00 92.62 127 GLU A C 1
ATOM 1040 O O . GLU A 1 127 ? 0.071 -10.030 28.457 1.00 92.62 127 GLU A O 1
ATOM 1045 N N . ALA A 1 128 ? 1.527 -10.998 29.860 1.00 90.12 128 ALA A N 1
ATOM 1046 C CA . ALA A 1 128 ? 1.571 -12.263 29.130 1.00 90.12 128 ALA A CA 1
ATOM 1047 C C . ALA A 1 128 ? 0.172 -12.868 28.910 1.00 90.12 128 ALA A C 1
ATOM 1049 O O . ALA A 1 128 ? -0.087 -13.460 27.865 1.00 90.12 128 ALA A O 1
ATOM 1050 N N . ALA A 1 129 ? -0.747 -12.691 29.865 1.00 91.75 129 ALA A N 1
ATOM 1051 C CA . ALA A 1 129 ? -2.119 -13.178 29.754 1.00 91.75 129 ALA A CA 1
ATOM 1052 C C . ALA A 1 129 ? -2.937 -12.429 28.687 1.00 91.75 129 ALA A C 1
ATOM 1054 O O . ALA A 1 129 ? -3.775 -13.045 28.025 1.00 91.75 129 ALA A O 1
ATOM 1055 N N . THR A 1 130 ? -2.712 -11.123 28.526 1.00 88.69 130 THR A N 1
ATOM 1056 C CA . THR A 1 130 ? -3.363 -10.271 27.517 1.00 88.69 130 THR A CA 1
ATOM 1057 C C . THR A 1 130 ? -2.826 -10.597 26.128 1.00 88.69 130 THR A C 1
ATOM 1059 O O . THR A 1 130 ? -3.608 -10.833 25.210 1.00 88.69 130 THR A O 1
ATOM 1062 N N . VAL A 1 131 ? -1.502 -10.746 25.998 1.00 88.31 131 VAL A N 1
ATOM 1063 C CA . VAL A 1 131 ? -0.841 -11.186 24.758 1.00 88.31 131 VAL A CA 1
ATOM 1064 C C . VAL A 1 131 ? -1.318 -12.580 24.341 1.00 88.31 131 VAL A C 1
ATOM 1066 O O . VAL A 1 131 ? -1.685 -12.788 23.188 1.00 88.31 131 VAL A O 1
ATOM 1069 N N . ALA A 1 132 ? -1.363 -13.540 25.270 1.00 90.50 132 ALA A N 1
ATOM 1070 C CA . ALA A 1 132 ? -1.809 -14.902 24.977 1.00 90.50 132 ALA A CA 1
ATOM 1071 C C . ALA A 1 132 ? -3.282 -14.956 24.545 1.00 90.50 132 ALA A C 1
ATOM 1073 O O . ALA A 1 132 ? -3.623 -15.701 23.629 1.00 90.50 132 ALA A O 1
ATOM 1074 N N . ARG A 1 133 ? -4.152 -14.150 25.171 1.00 88.25 133 ARG A N 1
ATOM 1075 C CA . ARG A 1 133 ? -5.548 -14.009 24.732 1.00 88.25 133 ARG A CA 1
ATOM 1076 C C . ARG A 1 133 ? -5.629 -13.428 23.328 1.00 88.25 133 ARG A C 1
ATOM 1078 O O . ARG A 1 133 ? -6.302 -14.025 22.499 1.00 88.25 133 ARG A O 1
ATOM 1085 N N . ALA A 1 134 ? -4.905 -12.343 23.058 1.00 86.56 134 ALA A N 1
ATOM 1086 C CA . ALA A 1 134 ? -4.859 -11.717 21.740 1.00 86.56 134 ALA A CA 1
ATOM 1087 C C . ALA A 1 134 ? -4.446 -12.707 20.639 1.00 86.56 134 ALA A C 1
ATOM 1089 O O . ALA A 1 134 ? -5.080 -12.734 19.592 1.00 86.56 134 ALA A O 1
ATOM 1090 N N . PHE A 1 135 ? -3.471 -13.580 20.914 1.00 83.75 135 PHE A N 1
ATOM 1091 C CA . PHE A 1 135 ? -3.061 -14.652 19.999 1.00 83.75 135 PHE A CA 1
ATOM 1092 C C . PHE A 1 135 ? -4.117 -15.739 19.757 1.00 83.75 135 PHE A C 1
ATOM 1094 O O . PHE A 1 135 ? -4.054 -16.407 18.734 1.00 83.75 135 PHE A O 1
ATOM 1101 N N . TYR A 1 136 ? -5.022 -15.987 20.706 1.00 84.12 136 TYR A N 1
ATOM 1102 C CA . TYR A 1 136 ? -6.004 -17.074 20.607 1.00 84.12 136 TYR A CA 1
ATOM 1103 C C . TYR A 1 136 ? -7.350 -16.616 20.032 1.00 84.12 136 TYR A C 1
ATOM 1105 O O . TYR A 1 136 ? -8.114 -17.422 19.509 1.00 84.12 136 TYR A O 1
ATOM 1113 N N . THR A 1 137 ? -7.681 -15.333 20.184 1.00 77.75 137 THR A N 1
ATOM 1114 C CA . THR A 1 137 ? -8.966 -14.758 19.754 1.00 77.75 137 THR A CA 1
ATOM 1115 C C . THR A 1 137 ? -8.947 -14.137 18.354 1.00 77.75 137 THR A C 1
ATOM 1117 O O . THR A 1 137 ? -9.965 -13.578 17.943 1.00 77.75 137 THR A O 1
ATOM 1120 N N . HIS A 1 138 ? -7.818 -14.174 17.647 1.00 62.16 138 HIS A N 1
ATOM 1121 C CA . HIS A 1 138 ? -7.684 -13.806 16.230 1.00 62.16 138 HIS A CA 1
ATOM 1122 C C . HIS A 1 138 ? -7.298 -15.051 15.433 1.00 62.16 138 HIS A C 1
ATOM 1124 O O . HIS A 1 138 ? -7.860 -15.217 14.328 1.00 62.16 138 HIS A O 1
#

InterPro domains:
  IPR012337 Ribonuclease H-like superfamily [SSF53098] (101-136)
  IPR036397 Ribonuclease H superfamily [G3DSA:3.30.420.10] (91-138)